Protein AF-I7CHX4-F1 (afdb_monomer)

Mean predicted aligned error: 3.87 Å

Solvent-accessible surface area (backbone atoms only — not comparable to full-atom values): 4684 Å² total; per-residue (Å²): 134,88,74,86,65,71,47,68,52,77,50,75,43,77,46,58,42,87,91,75,67,44,66,47,87,65,55,59,68,67,58,56,50,42,48,37,68,42,46,42,94,29,44,43,76,56,97,47,72,29,34,41,31,41,49,52,69,79,29,76,49,69,65,62,49,51,56,51,53,54,52,44,53,51,34,53,74,71,89

Nearest PDB structures (foldseek):
  1r8g-assembly1_A  TM=7.904E-01  e=4.299E-02  Escherichia coli
  1tt4-assembly1_B  TM=8.116E-01  e=8.289E-02  Salmonella enterica subsp. enterica serovar Typhimurium str. LT2
  3r4t-assembly1_A  TM=5.353E-01  e=1.815E+00  Mycobacterium marinum M
  4qw2-assembly2_B  TM=3.256E-01  e=1.073E+00  Homo sapiens
  4ova-assembly1_C  TM=2.660E-01  e=2.360E+00  Homo sapiens

pLDDT: mean 92.34, std 8.04, range [60.5, 98.62]

Foldseek 3Di:
DDDQDKDKDKDKDFAADPVPRDRDQADDVVLVVQLCVLQPPQWDDDPGNRMIMGIGDIDRDVVVVVVSVVSSVVSNVVD

Organism: Pseudomonas putida (strain DOT-T1E) (NCBI:txid1196325)

Sequence (79 aa):
MIRPCTFGIEEEYLLVNLGSGQVPATPSPAVIGRCREALGRYFAQEMFRSQIELASPVFTNLHEAREFFQRSRQRLRVA

Secondary structure (DSSP, 8-state):
-PPPPPB--EEEEE---TTT----SS--HHHHHHHHHHHGGGEEE-SSTTEEEEEPPPBSSHHHHHHHHHHHHHHHHT-

InterPro domains:
  IPR006336 Glutamate--cysteine ligase, GCS2 [PF04107] (6-77)
  IPR014746 Glutamine synthetase/guanido kinase, catalytic domain [SSF55931] (4-77)

Structure (mmCIF, N/CA/C/O backbone):
data_AF-I7CHX4-F1
#
_entry.id   AF-I7CHX4-F1
#
loop_
_atom_site.group_PDB
_atom_site.id
_atom_site.type_symbol
_atom_site.label_atom_id
_atom_site.label_alt_id
_atom_site.label_comp_id
_atom_site.label_asym_id
_atom_site.label_entity_id
_atom_site.label_seq_id
_atom_site.pdbx_PDB_ins_code
_atom_site.Cartn_x
_atom_site.Cartn_y
_atom_site.Cartn_z
_atom_site.occupancy
_atom_site.B_iso_or_equiv
_atom_site.auth_seq_id
_atom_site.auth_comp_id
_atom_site.auth_asym_id
_atom_site.auth_atom_id
_atom_site.pdbx_PDB_model_num
ATOM 1 N N . MET A 1 1 ? 17.159 13.246 -28.366 1.00 60.50 1 MET A N 1
ATOM 2 C CA . MET A 1 1 ? 16.624 11.910 -28.016 1.00 60.50 1 MET A CA 1
ATOM 3 C C . MET A 1 1 ? 15.942 12.013 -26.662 1.00 60.50 1 MET A C 1
ATOM 5 O O . MET A 1 1 ? 16.595 12.458 -25.727 1.00 60.50 1 MET A O 1
ATOM 9 N N . ILE A 1 2 ? 14.659 11.660 -26.553 1.00 72.19 2 ILE A N 1
ATOM 10 C CA . ILE A 1 2 ? 13.963 11.587 -25.258 1.00 72.19 2 ILE A CA 1
ATOM 11 C C . ILE A 1 2 ? 14.332 10.240 -24.630 1.00 72.19 2 ILE A C 1
ATOM 13 O O . ILE A 1 2 ? 14.132 9.202 -25.257 1.00 72.19 2 ILE A O 1
ATOM 17 N N . ARG A 1 3 ? 14.917 10.247 -23.428 1.00 76.12 3 ARG A N 1
ATOM 18 C CA . ARG A 1 3 ? 15.124 9.016 -22.655 1.00 76.12 3 ARG A CA 1
ATOM 19 C C . ARG A 1 3 ? 13.813 8.657 -21.948 1.00 76.12 3 ARG A C 1
ATOM 21 O O . ARG A 1 3 ? 13.217 9.559 -21.359 1.00 76.12 3 ARG A O 1
ATOM 28 N N . PRO A 1 4 ? 13.367 7.390 -21.984 1.00 80.38 4 PRO A N 1
ATOM 29 C CA . PRO A 1 4 ? 12.233 6.972 -21.173 1.00 80.38 4 PRO A CA 1
ATOM 30 C C . PRO A 1 4 ? 12.551 7.203 -19.690 1.00 80.38 4 PRO A C 1
ATOM 32 O O . PRO A 1 4 ? 13.626 6.832 -19.217 1.00 80.38 4 PRO A O 1
ATOM 35 N N . CYS A 1 5 ? 11.638 7.873 -18.986 1.00 90.12 5 CYS A N 1
ATOM 36 C CA . CYS A 1 5 ? 11.743 8.119 -17.552 1.00 90.12 5 CYS A CA 1
ATOM 37 C C . CYS A 1 5 ? 11.237 6.892 -16.791 1.00 90.12 5 CYS A C 1
ATOM 39 O O . CYS A 1 5 ? 10.225 6.302 -17.168 1.00 90.12 5 CYS A O 1
ATOM 41 N N . THR A 1 6 ? 11.925 6.532 -15.715 1.00 96.50 6 THR A N 1
ATOM 42 C CA . THR A 1 6 ? 11.438 5.553 -14.745 1.00 96.50 6 THR A CA 1
ATOM 43 C C . THR A 1 6 ? 10.809 6.265 -13.558 1.00 96.50 6 THR A C 1
ATOM 45 O O . THR A 1 6 ? 11.286 7.330 -13.169 1.00 96.50 6 THR A O 1
ATOM 48 N N . PHE A 1 7 ? 9.783 5.680 -12.949 1.00 97.44 7 PHE A N 1
ATOM 49 C CA . PHE A 1 7 ? 9.068 6.316 -11.840 1.00 97.44 7 PHE A CA 1
ATOM 50 C C . PHE A 1 7 ? 8.543 5.292 -10.831 1.00 97.44 7 PHE A C 1
ATOM 52 O O . PHE A 1 7 ? 8.297 4.144 -11.183 1.00 97.44 7 PHE A O 1
ATOM 59 N N . GLY A 1 8 ? 8.365 5.712 -9.581 1.00 97.50 8 GLY A N 1
ATOM 60 C CA . GLY A 1 8 ? 7.619 4.978 -8.556 1.00 97.50 8 GLY A CA 1
ATOM 61 C C . GLY A 1 8 ? 6.344 5.733 -8.184 1.00 97.50 8 GLY A C 1
ATOM 62 O O . GLY A 1 8 ? 6.186 6.8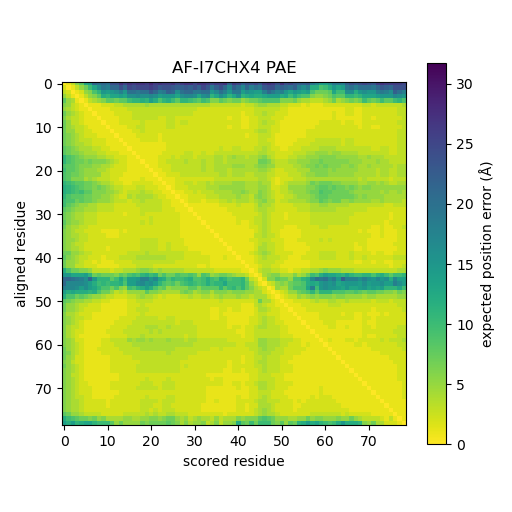99 -8.549 1.00 97.50 8 GLY A O 1
ATOM 63 N N . ILE A 1 9 ? 5.430 5.062 -7.492 1.00 97.50 9 ILE A N 1
ATOM 64 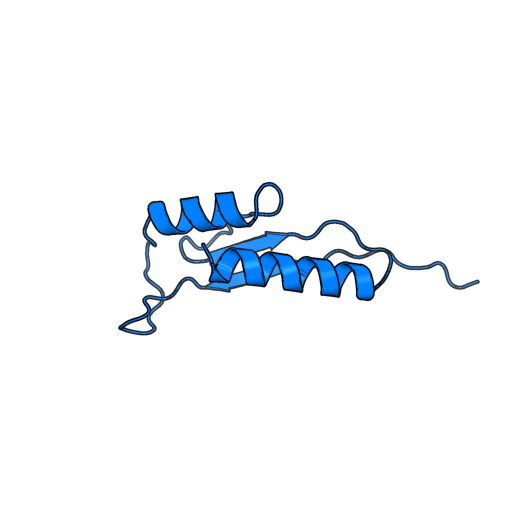C CA . ILE A 1 9 ? 4.201 5.639 -6.948 1.00 97.50 9 ILE A CA 1
ATOM 65 C C . ILE A 1 9 ? 4.018 5.109 -5.525 1.00 97.50 9 ILE A C 1
ATOM 67 O O . ILE A 1 9 ? 4.131 3.905 -5.286 1.00 97.50 9 ILE A O 1
ATOM 71 N N . GLU A 1 10 ? 3.670 6.006 -4.615 1.00 97.19 10 GLU A N 1
ATOM 72 C CA . GLU A 1 10 ? 3.184 5.685 -3.277 1.00 97.19 10 GLU A CA 1
ATOM 73 C C . GLU A 1 10 ? 1.668 5.908 -3.256 1.00 97.19 10 GLU A C 1
ATOM 75 O O . GLU A 1 10 ? 1.164 6.926 -3.739 1.00 97.19 10 GLU A O 1
ATOM 80 N N . GLU A 1 11 ? 0.922 4.913 -2.776 1.00 96.44 11 GLU A N 1
ATOM 81 C CA . GLU A 1 11 ? -0.519 5.028 -2.562 1.00 96.44 11 GLU A CA 1
ATOM 82 C C . GLU A 1 11 ? -0.839 4.859 -1.079 1.00 96.44 11 GLU A C 1
ATOM 84 O O . GLU A 1 11 ? -0.688 3.774 -0.511 1.00 96.44 11 GLU A O 1
ATOM 89 N N . GLU A 1 12 ? -1.298 5.944 -0.467 1.00 94.94 12 GLU A N 1
ATOM 90 C CA . GLU A 1 12 ? -1.609 6.017 0.9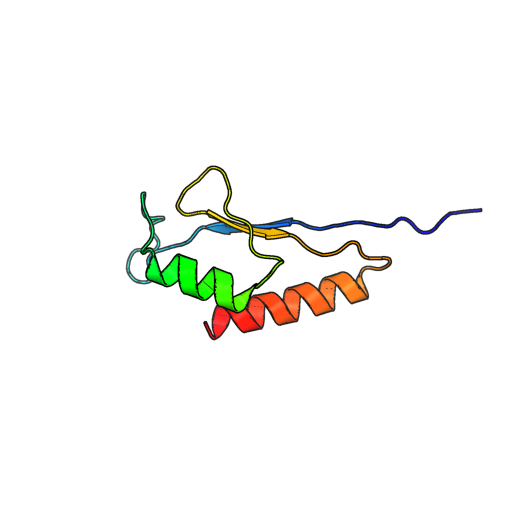55 1.00 94.94 12 GLU A CA 1
ATOM 91 C C . GLU A 1 12 ? -3.099 5.791 1.224 1.00 94.94 12 GLU A C 1
ATOM 93 O O . GLU A 1 12 ? -3.978 6.291 0.518 1.00 94.94 12 GLU A O 1
ATOM 98 N N . TYR A 1 13 ? -3.388 5.075 2.308 1.00 93.50 13 TYR A N 1
ATOM 99 C CA . TYR A 1 13 ? -4.741 4.762 2.742 1.00 93.50 13 TYR A CA 1
ATOM 100 C C . TYR A 1 13 ? -4.926 5.095 4.213 1.00 93.50 13 TYR A C 1
ATOM 102 O O . TYR A 1 13 ? -4.154 4.649 5.061 1.00 93.50 13 TYR A O 1
ATOM 110 N N . LEU A 1 14 ? -6.018 5.789 4.527 1.00 93.50 14 LEU A N 1
ATOM 111 C CA . LEU A 1 14 ? -6.516 5.880 5.894 1.00 93.50 14 LEU A CA 1
ATOM 112 C C . LEU A 1 14 ? -7.368 4.653 6.213 1.00 93.50 14 LEU A C 1
ATOM 114 O O . LEU A 1 14 ? -8.324 4.331 5.504 1.00 93.50 14 LEU A O 1
ATOM 118 N N . LEU A 1 15 ? -7.045 3.988 7.315 1.00 92.62 15 LEU A N 1
ATOM 119 C CA . LEU A 1 15 ? -7.881 2.944 7.883 1.00 92.62 15 LEU A CA 1
ATOM 120 C C . LEU A 1 15 ? -9.078 3.595 8.571 1.00 92.62 15 LEU A C 1
ATOM 122 O O . LEU A 1 15 ? -8.914 4.460 9.429 1.00 92.62 15 LEU A O 1
ATOM 126 N N . VAL A 1 16 ? -10.281 3.155 8.215 1.00 93.50 16 VAL A N 1
ATOM 127 C CA . VAL A 1 16 ? -11.535 3.680 8.765 1.00 93.50 16 VAL A CA 1
ATOM 128 C C . VAL A 1 16 ? -12.357 2.567 9.396 1.00 93.50 16 VAL A C 1
ATOM 130 O O . VAL A 1 16 ? -12.371 1.428 8.926 1.00 93.50 16 VAL A O 1
ATOM 133 N N . ASN A 1 17 ? -13.073 2.890 10.469 1.00 92.75 17 ASN A N 1
ATOM 134 C CA . ASN A 1 17 ? -14.100 2.005 10.998 1.00 92.75 17 ASN A CA 1
ATOM 135 C C . ASN A 1 17 ? -15.299 1.993 10.037 1.00 92.75 17 ASN A C 1
ATOM 137 O O . ASN A 1 17 ? -15.872 3.042 9.761 1.00 92.75 17 ASN A O 1
ATOM 141 N N . LEU A 1 18 ? -15.707 0.817 9.554 1.00 91.19 18 LEU A N 1
ATOM 142 C CA . LEU A 1 18 ? -16.787 0.702 8.563 1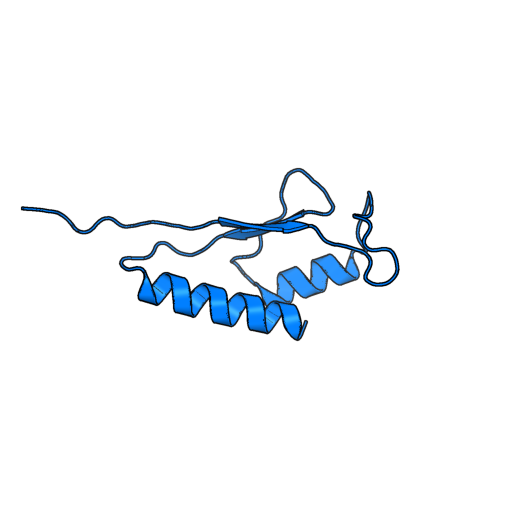.00 91.19 18 LEU A CA 1
ATOM 143 C C . LEU A 1 18 ? -18.158 1.162 9.078 1.00 91.19 18 LEU A C 1
ATOM 145 O O . LEU A 1 18 ? -18.968 1.639 8.292 1.00 91.19 18 LEU A O 1
ATOM 149 N N . GLY A 1 19 ? -18.428 1.014 10.377 1.00 94.69 19 GLY A N 1
ATOM 150 C CA . GLY A 1 19 ? -19.706 1.406 10.971 1.00 94.69 19 GLY A CA 1
ATOM 151 C C . GLY A 1 19 ? -19.821 2.911 11.212 1.00 94.69 19 GLY A C 1
ATOM 152 O O . GLY A 1 19 ? -20.901 3.469 11.053 1.00 94.69 19 GLY A O 1
ATOM 153 N N . SER A 1 20 ? -18.723 3.574 11.591 1.00 94.38 20 SER A N 1
ATOM 154 C CA . SER A 1 20 ? -18.727 5.002 11.947 1.00 94.38 20 SER A CA 1
ATOM 155 C C . SER A 1 20 ? -18.087 5.929 10.911 1.00 94.38 20 SER A C 1
ATOM 157 O O . SER A 1 20 ? -18.229 7.146 11.018 1.00 94.38 20 SER A O 1
ATOM 159 N N . GLY A 1 21 ? -17.334 5.390 9.949 1.00 93.62 21 GLY A N 1
ATOM 160 C CA . GLY A 1 21 ? -16.531 6.152 8.986 1.00 93.62 21 GLY A CA 1
ATOM 161 C C . GLY A 1 21 ? -15.330 6.886 9.596 1.00 93.62 21 GLY A C 1
ATOM 162 O O . GLY A 1 21 ? -14.615 7.584 8.884 1.00 93.62 21 GLY A O 1
ATOM 163 N N . GLN A 1 22 ? -15.097 6.754 10.904 1.00 94.88 22 GLN A N 1
ATOM 164 C CA . GLN A 1 22 ? -14.038 7.477 11.605 1.00 94.88 22 GLN A CA 1
ATOM 165 C C . GLN A 1 22 ? -12.681 6.797 11.432 1.00 94.88 22 GLN A C 1
ATOM 167 O O . GLN A 1 22 ? -12.580 5.567 11.449 1.00 94.88 22 GLN A O 1
ATOM 172 N N . VAL A 1 23 ? -11.627 7.609 11.352 1.00 93.62 23 VAL A N 1
ATOM 173 C CA . VAL A 1 23 ? -10.240 7.141 11.433 1.00 93.62 23 VAL A CA 1
ATOM 174 C C . VAL A 1 23 ? -9.916 6.898 12.912 1.00 93.62 23 VAL A C 1
ATOM 176 O O . VAL A 1 23 ? -9.934 7.848 13.698 1.00 93.62 23 VAL A O 1
ATOM 179 N N . PRO A 1 24 ? -9.646 5.655 13.345 1.00 90.62 24 PRO A N 1
ATOM 180 C CA . PRO A 1 24 ? -9.295 5.402 14.734 1.00 90.62 24 PRO A CA 1
ATOM 181 C C . PRO A 1 24 ? -7.932 6.033 15.046 1.00 90.62 24 PRO A C 1
ATOM 183 O O . PRO A 1 24 ? -7.061 6.080 14.188 1.00 90.62 24 PRO A O 1
ATOM 186 N N . ALA A 1 25 ? -7.688 6.473 16.281 1.00 88.19 25 ALA A N 1
ATOM 187 C CA . ALA A 1 25 ? -6.354 6.951 16.677 1.00 88.19 25 ALA A CA 1
ATOM 188 C C . ALA A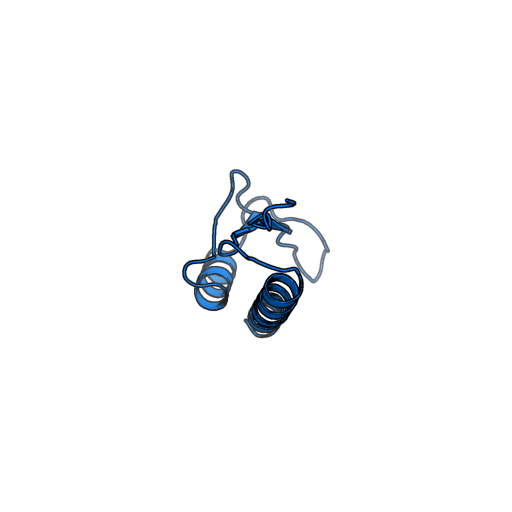 1 25 ? -5.313 5.813 16.738 1.00 88.19 25 ALA A C 1
ATOM 190 O O . ALA A 1 25 ? -4.105 6.032 16.666 1.00 88.19 25 ALA A O 1
ATOM 191 N N . THR A 1 26 ? -5.771 4.574 16.920 1.00 88.62 26 THR A N 1
ATOM 192 C CA . THR A 1 26 ? -4.942 3.366 16.890 1.00 88.62 26 THR A CA 1
ATOM 193 C C . THR A 1 26 ? -5.754 2.255 16.227 1.00 88.62 26 THR A C 1
ATOM 195 O O . THR A 1 26 ? -6.788 1.866 16.776 1.00 88.62 26 THR A O 1
ATOM 198 N N . PRO A 1 27 ? -5.348 1.763 15.045 1.00 88.50 27 PRO A N 1
ATOM 199 C CA . PRO A 1 27 ? -6.066 0.689 14.380 1.00 88.50 27 PRO A CA 1
ATOM 200 C C . PRO A 1 27 ? -5.777 -0.642 15.075 1.00 88.50 27 PRO A C 1
ATOM 202 O O . PRO A 1 27 ? -4.781 -0.800 15.785 1.00 88.50 27 PRO A O 1
ATOM 205 N N . SER A 1 28 ? -6.642 -1.627 14.842 1.00 90.00 28 SER A N 1
ATOM 206 C CA . SER A 1 28 ? -6.398 -2.984 15.325 1.00 90.00 28 SER A CA 1
ATOM 207 C C . SER A 1 28 ? -5.100 -3.541 14.716 1.00 90.00 28 SER A C 1
ATOM 209 O O . SER A 1 28 ? -4.961 -3.519 13.488 1.00 90.00 28 SER A O 1
ATOM 211 N N . PRO A 1 29 ? -4.182 -4.110 15.524 1.00 91.19 29 PRO A N 1
ATOM 212 C CA . PRO A 1 29 ? -2.990 -4.785 15.012 1.00 91.19 29 PRO A CA 1
ATOM 213 C C . PRO A 1 29 ? -3.313 -5.897 14.008 1.00 91.19 29 PRO A C 1
ATOM 215 O O . PRO A 1 29 ? -2.537 -6.130 13.085 1.00 91.19 29 PRO A O 1
AT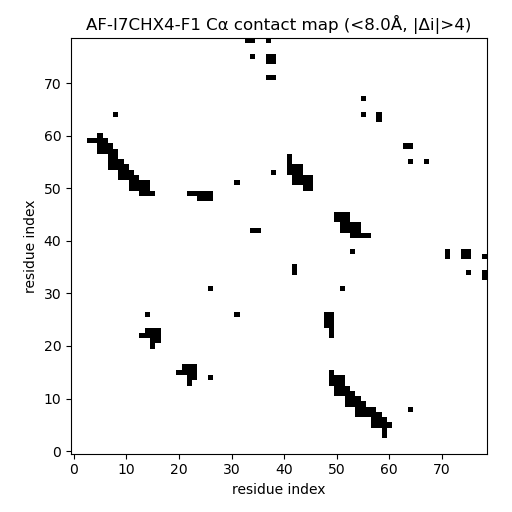OM 218 N N . ALA A 1 30 ? -4.477 -6.544 14.143 1.00 93.00 30 ALA A N 1
ATOM 219 C CA . ALA A 1 30 ? -4.926 -7.566 13.204 1.00 93.00 30 ALA A CA 1
ATOM 220 C C . ALA A 1 30 ? -5.179 -6.984 11.804 1.00 93.00 30 ALA A C 1
ATOM 222 O O . ALA A 1 30 ? -4.754 -7.574 10.818 1.00 93.00 30 ALA A O 1
ATOM 223 N N . VAL A 1 31 ? -5.803 -5.803 11.706 1.00 92.25 31 VAL A N 1
ATOM 224 C CA . VAL A 1 31 ? -6.046 -5.133 10.414 1.00 92.25 31 VAL A CA 1
ATOM 225 C C . VAL A 1 31 ? -4.719 -4.782 9.745 1.00 92.25 31 VAL A C 1
ATOM 227 O O . VAL A 1 31 ? -4.513 -5.113 8.582 1.00 92.25 31 VAL A O 1
ATOM 230 N N . ILE A 1 32 ? -3.780 -4.206 10.502 1.00 92.56 32 ILE A N 1
ATOM 231 C CA . ILE A 1 32 ? -2.432 -3.898 10.003 1.00 92.56 32 ILE A CA 1
ATOM 232 C C . ILE A 1 32 ? -1.713 -5.167 9.527 1.00 92.56 32 ILE A C 1
ATOM 234 O O . ILE A 1 32 ? -1.116 -5.167 8.451 1.00 92.56 32 ILE A O 1
ATOM 238 N N . GLY A 1 33 ? -1.792 -6.257 10.297 1.00 94.06 33 GLY A N 1
ATOM 239 C CA . GLY A 1 33 ? -1.211 -7.549 9.931 1.00 94.06 33 GLY A CA 1
ATOM 240 C C . GLY A 1 33 ? -1.753 -8.074 8.601 1.00 94.06 33 GLY A C 1
ATOM 241 O O . GLY A 1 33 ? -0.973 -8.441 7.724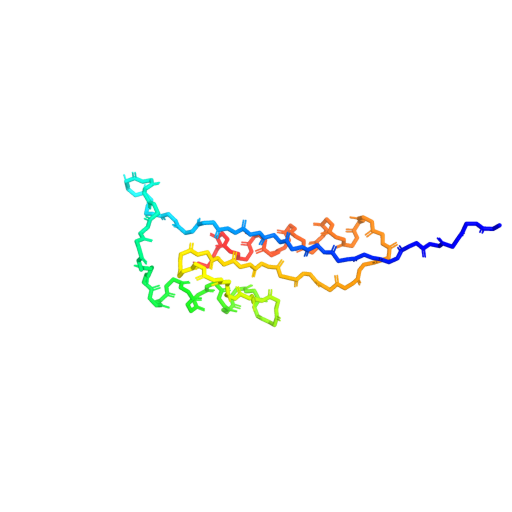 1.00 94.06 33 GLY A O 1
ATOM 242 N N . ARG A 1 34 ? -3.073 -8.010 8.399 1.00 95.62 34 ARG A N 1
ATOM 243 C CA . ARG A 1 34 ? -3.704 -8.449 7.147 1.00 95.62 34 ARG A CA 1
ATOM 244 C C . ARG A 1 34 ? -3.342 -7.568 5.958 1.00 95.62 34 ARG A C 1
ATOM 246 O O . ARG A 1 34 ? -3.065 -8.096 4.885 1.00 95.62 34 ARG A O 1
ATOM 253 N N . CYS A 1 35 ? -3.253 -6.250 6.137 1.00 95.25 35 CYS A N 1
ATOM 254 C CA . CYS A 1 35 ? -2.752 -5.355 5.091 1.00 95.25 35 CYS A CA 1
ATOM 255 C C . CYS A 1 35 ? -1.295 -5.676 4.722 1.00 95.25 35 CYS A C 1
ATOM 257 O O . CYS A 1 35 ? -0.949 -5.710 3.541 1.00 95.25 35 CYS A O 1
ATOM 259 N N . ARG A 1 36 ? -0.449 -5.976 5.715 1.00 95.38 36 ARG A N 1
ATOM 260 C CA . ARG A 1 36 ? 0.946 -6.375 5.493 1.00 95.38 36 ARG A CA 1
ATOM 261 C C . ARG A 1 36 ? 1.056 -7.692 4.733 1.00 95.38 36 ARG A C 1
ATOM 263 O O . ARG A 1 36 ? 1.844 -7.775 3.798 1.00 95.38 36 ARG A O 1
ATOM 270 N N . GLU A 1 37 ? 0.258 -8.699 5.071 1.00 96.94 37 GLU A N 1
ATOM 271 C CA . GLU A 1 37 ? 0.197 -9.957 4.309 1.00 96.94 37 GLU A CA 1
ATOM 272 C C . GLU A 1 37 ? -0.309 -9.729 2.875 1.00 96.94 37 GLU A C 1
ATOM 274 O O . GLU A 1 37 ? 0.243 -10.258 1.903 1.00 96.94 37 GLU A O 1
ATOM 279 N N . ALA A 1 38 ? -1.331 -8.885 2.724 1.00 97.00 38 ALA A N 1
ATOM 280 C CA . ALA A 1 38 ? -1.947 -8.576 1.441 1.00 97.00 38 ALA A CA 1
ATOM 281 C C . ALA A 1 3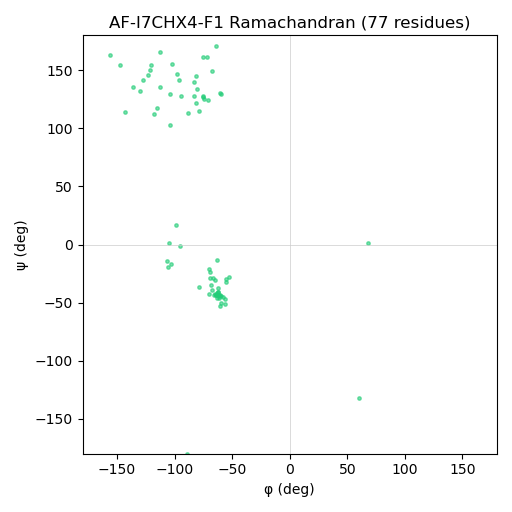8 ? -1.049 -7.756 0.508 1.00 97.00 38 ALA A C 1
ATOM 283 O O . ALA A 1 38 ? -1.184 -7.885 -0.703 1.00 97.00 38 ALA A O 1
ATOM 284 N N . LEU A 1 39 ? -0.135 -6.934 1.021 1.00 96.56 39 LEU A N 1
ATOM 285 C CA . LEU A 1 39 ? 0.764 -6.111 0.200 1.00 96.56 39 LEU A CA 1
ATOM 286 C C . LEU A 1 39 ? 2.206 -6.649 0.170 1.00 96.56 39 LEU A C 1
ATOM 288 O O . LEU A 1 39 ? 2.959 -6.380 -0.768 1.00 96.56 39 LEU A O 1
ATOM 292 N N . GLY A 1 40 ? 2.580 -7.491 1.133 1.00 96.38 40 GLY A N 1
ATOM 293 C CA . GLY A 1 40 ? 3.896 -8.113 1.234 1.00 96.38 40 GLY A CA 1
ATOM 294 C C . GLY A 1 40 ? 5.013 -7.078 1.367 1.00 96.38 40 GLY A C 1
ATOM 295 O O . GLY A 1 40 ? 4.924 -6.142 2.155 1.00 96.38 40 GLY A O 1
ATOM 296 N N . ARG A 1 41 ? 6.070 -7.233 0.561 1.00 96.31 41 ARG A N 1
ATOM 297 C CA . ARG A 1 41 ? 7.247 -6.341 0.559 1.00 96.31 41 ARG A CA 1
ATOM 298 C C . ARG A 1 41 ? 6.961 -4.887 0.163 1.00 96.31 41 ARG A C 1
ATOM 300 O O . ARG A 1 41 ? 7.853 -4.063 0.297 1.00 96.31 41 ARG A O 1
ATOM 307 N N . TYR A 1 42 ? 5.782 -4.611 -0.390 1.00 97.12 42 TYR A N 1
ATOM 308 C CA . TYR A 1 42 ? 5.368 -3.275 -0.824 1.00 97.12 42 TYR A CA 1
ATOM 309 C C . TYR A 1 42 ? 4.540 -2.549 0.243 1.00 97.12 42 TYR A C 1
ATOM 311 O O . TYR A 1 42 ? 4.110 -1.424 0.023 1.00 97.12 42 TYR A O 1
ATOM 319 N N . PHE A 1 43 ? 4.291 -3.202 1.383 1.00 96.12 43 PHE A N 1
ATOM 320 C CA . PHE A 1 43 ? 3.669 -2.581 2.542 1.00 96.12 43 PHE A CA 1
ATOM 321 C C . PHE A 1 43 ? 4.671 -1.671 3.257 1.00 96.12 43 PHE A C 1
ATOM 323 O O . PHE A 1 43 ? 5.708 -2.149 3.727 1.00 96.12 43 PHE A O 1
ATOM 330 N N . ALA A 1 44 ? 4.299 -0.412 3.444 1.00 90.25 44 ALA A N 1
ATOM 331 C CA . ALA A 1 44 ? 4.953 0.509 4.359 1.00 90.25 44 ALA A CA 1
ATOM 332 C C . ALA A 1 44 ? 3.945 1.022 5.402 1.00 90.25 44 ALA A C 1
ATOM 334 O O . ALA A 1 44 ? 2.734 1.072 5.173 1.00 90.25 44 ALA A O 1
ATOM 335 N N . GLN A 1 45 ? 4.453 1.333 6.594 1.00 77.56 45 GLN A N 1
ATOM 336 C CA . GLN A 1 45 ? 3.676 1.967 7.654 1.00 77.56 45 GLN A CA 1
ATOM 337 C C . GLN A 1 45 ? 4.277 3.345 7.896 1.00 77.56 45 GLN A C 1
ATOM 339 O O . GLN A 1 45 ? 5.444 3.438 8.271 1.00 77.56 45 GLN A O 1
ATOM 344 N N . GLU A 1 46 ? 3.473 4.375 7.661 1.00 68.94 46 GLU A N 1
ATOM 345 C CA . GLU A 1 46 ? 3.886 5.773 7.759 1.00 68.94 46 GLU A CA 1
ATOM 346 C C . GLU A 1 46 ? 3.689 6.345 9.176 1.00 68.94 46 GLU A C 1
ATOM 348 O O . GLU A 1 46 ? 3.248 5.660 10.109 1.00 68.94 46 GLU A O 1
ATOM 353 N N . MET A 1 47 ? 4.043 7.622 9.343 1.00 64.94 47 MET A N 1
ATOM 354 C CA . MET A 1 47 ? 4.093 8.380 10.593 1.00 64.94 47 MET A CA 1
ATOM 355 C C . MET A 1 47 ? 2.778 8.332 11.395 1.00 64.94 47 MET A C 1
ATOM 357 O O . MET A 1 47 ? 2.799 8.401 12.629 1.00 64.94 47 MET A O 1
ATOM 361 N N . PHE A 1 48 ? 1.630 8.159 10.727 1.00 70.38 48 PHE A N 1
ATOM 362 C CA . PHE A 1 48 ? 0.326 7.989 11.369 1.00 70.38 48 PHE A CA 1
ATOM 363 C C . PHE A 1 48 ? -0.044 6.515 11.541 1.00 70.38 48 PHE A C 1
ATOM 365 O O . PHE A 1 48 ? -0.124 5.749 10.587 1.00 70.38 48 PHE A O 1
ATOM 372 N N . ARG A 1 49 ? -0.397 6.122 12.773 1.00 80.56 49 ARG A N 1
ATOM 373 C CA . ARG A 1 49 ? -0.744 4.726 13.106 1.00 80.56 49 ARG A CA 1
ATOM 374 C C . ARG A 1 49 ? -1.864 4.139 12.248 1.00 80.56 49 ARG A C 1
ATOM 376 O O . ARG A 1 49 ? -1.847 2.937 12.021 1.00 80.56 49 ARG A O 1
ATOM 383 N N . SER A 1 50 ? -2.819 4.962 11.817 1.00 89.94 50 SER A N 1
ATOM 384 C CA . SER A 1 50 ? -3.977 4.558 11.003 1.00 89.94 50 SER A CA 1
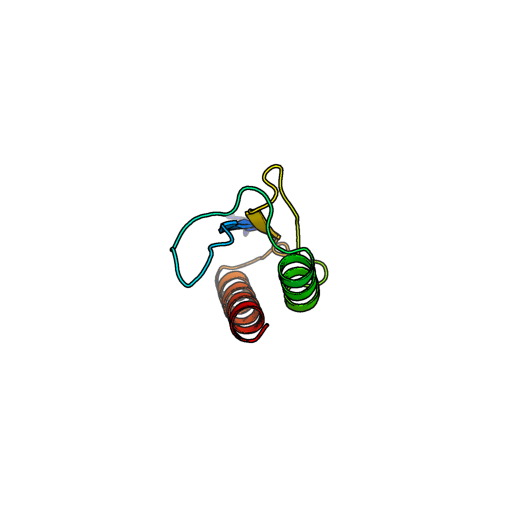ATOM 385 C C . SER A 1 50 ? -3.799 4.824 9.517 1.00 89.94 50 SER A C 1
ATOM 387 O O . SER A 1 50 ? -4.781 4.823 8.780 1.00 89.94 50 SER A O 1
ATOM 389 N N . GLN A 1 51 ? -2.566 5.051 9.083 1.00 93.00 51 GLN A N 1
ATOM 390 C CA . GLN A 1 51 ? -2.219 5.163 7.685 1.00 93.00 51 GLN A CA 1
ATOM 391 C C . GLN A 1 51 ? -1.352 3.973 7.288 1.00 93.00 51 GLN A C 1
ATOM 393 O O . GLN A 1 51 ? -0.448 3.563 8.018 1.00 93.00 51 GLN A O 1
ATOM 398 N N . ILE A 1 52 ? -1.663 3.399 6.135 1.00 93.56 52 ILE A N 1
ATOM 399 C CA . ILE A 1 52 ? -0.809 2.415 5.479 1.00 93.56 52 ILE A CA 1
ATOM 400 C C . ILE A 1 52 ? -0.440 2.941 4.103 1.00 93.56 52 ILE A C 1
ATOM 402 O O . ILE A 1 52 ? -1.199 3.702 3.501 1.00 93.56 52 ILE A O 1
ATOM 406 N N . GLU A 1 53 ? 0.690 2.484 3.596 1.00 95.94 53 GLU A N 1
ATOM 407 C CA . GLU A 1 53 ? 1.184 2.864 2.286 1.00 95.94 53 GLU A CA 1
ATOM 408 C C . GLU A 1 53 ? 1.508 1.620 1.461 1.00 95.94 53 GLU A C 1
ATOM 410 O O . GLU A 1 53 ? 2.006 0.602 1.959 1.00 95.94 53 GLU A O 1
ATOM 415 N N . LEU A 1 54 ? 1.196 1.719 0.175 1.00 96.94 54 LEU A N 1
ATOM 416 C CA . LEU A 1 54 ? 1.672 0.826 -0.860 1.00 96.94 54 LEU A CA 1
ATOM 417 C C . LEU A 1 54 ? 2.770 1.527 -1.670 1.00 96.94 54 LEU A C 1
ATOM 419 O O . LEU A 1 54 ? 2.467 2.325 -2.556 1.00 96.94 54 LEU A O 1
ATOM 423 N N . ALA A 1 55 ? 4.025 1.170 -1.406 1.00 97.25 55 ALA A N 1
ATOM 424 C CA . ALA A 1 55 ? 5.183 1.664 -2.145 1.00 97.25 55 ALA A CA 1
ATOM 425 C C . ALA A 1 55 ? 5.458 0.763 -3.357 1.00 97.25 55 ALA A C 1
ATOM 427 O O . ALA A 1 55 ? 5.794 -0.419 -3.218 1.00 97.25 55 ALA A O 1
ATOM 428 N N . SER A 1 56 ? 5.283 1.288 -4.568 1.00 98.00 56 SER A N 1
ATOM 429 C CA . SER A 1 56 ? 5.427 0.499 -5.791 1.00 98.00 56 SER A CA 1
ATOM 430 C C . SER A 1 56 ? 6.885 0.125 -6.103 1.00 98.00 56 SER A C 1
ATOM 432 O O . SER A 1 56 ? 7.821 0.780 -5.643 1.00 98.00 56 SER A O 1
ATOM 434 N N . PRO A 1 57 ? 7.135 -0.886 -6.958 1.00 97.94 57 PRO A N 1
ATOM 435 C CA . PRO A 1 57 ? 8.420 -0.969 -7.646 1.00 97.94 57 PRO A CA 1
ATOM 436 C C . PRO A 1 57 ? 8.604 0.232 -8.592 1.00 97.94 57 PRO A C 1
ATOM 438 O O . PRO A 1 57 ? 7.669 0.987 -8.863 1.00 97.94 57 PRO A O 1
ATOM 441 N N . VAL A 1 58 ? 9.812 0.378 -9.132 1.00 97.88 58 VAL A N 1
ATOM 442 C CA . VAL A 1 58 ? 10.087 1.337 -10.205 1.00 97.88 58 VAL A CA 1
ATOM 443 C C . VAL A 1 58 ? 9.519 0.803 -11.523 1.00 97.88 58 VAL A C 1
ATOM 445 O O . VAL A 1 58 ? 9.825 -0.320 -11.922 1.00 97.88 58 VAL A O 1
ATOM 448 N N . PHE A 1 59 ? 8.720 1.619 -12.197 1.00 97.69 59 PHE A N 1
ATOM 449 C CA . PHE A 1 59 ? 8.077 1.333 -13.472 1.00 97.69 59 PHE A CA 1
ATOM 450 C C . PHE A 1 59 ? 8.784 2.019 -14.636 1.00 97.69 59 PHE A C 1
ATOM 452 O O . PHE A 1 59 ? 9.411 3.070 -14.483 1.00 97.69 59 PHE A O 1
ATOM 459 N N . THR A 1 60 ? 8.619 1.445 -15.823 1.00 96.69 60 THR A N 1
ATOM 460 C CA . THR A 1 60 ? 9.082 2.015 -17.098 1.00 96.69 60 THR A CA 1
ATOM 461 C C . THR A 1 60 ? 7.945 2.630 -17.913 1.00 96.69 60 THR A C 1
ATOM 463 O O . THR A 1 60 ? 8.187 3.393 -18.848 1.00 96.69 60 THR A O 1
ATOM 466 N N . ASN A 1 61 ? 6.695 2.295 -17.577 1.00 94.75 61 ASN A N 1
ATOM 467 C CA . ASN A 1 61 ? 5.497 2.767 -18.262 1.00 94.75 61 ASN A CA 1
ATOM 468 C C . ASN A 1 61 ? 4.257 2.714 -17.349 1.00 94.75 61 ASN A C 1
ATOM 470 O O . ASN A 1 61 ? 4.223 2.029 -16.328 1.00 94.75 61 ASN A O 1
ATOM 474 N N . LEU A 1 62 ? 3.201 3.428 -17.743 1.00 96.31 62 LEU A N 1
ATOM 475 C CA . LEU A 1 62 ? 1.963 3.533 -16.961 1.00 96.31 62 LEU A CA 1
ATOM 476 C C . LEU A 1 62 ? 1.136 2.237 -16.913 1.00 96.31 62 LEU A C 1
ATOM 478 O O . LEU A 1 62 ? 0.319 2.079 -16.006 1.00 96.31 62 LEU A O 1
ATOM 482 N N . HIS A 1 63 ? 1.318 1.314 -17.862 1.00 97.50 63 HIS A N 1
ATOM 483 C CA . HIS A 1 63 ? 0.587 0.046 -17.867 1.00 97.50 63 HIS A CA 1
ATOM 484 C C . HIS A 1 63 ? 1.059 -0.863 -16.725 1.00 97.50 63 HIS A C 1
ATOM 486 O O . HIS A 1 63 ? 0.229 -1.427 -16.016 1.00 97.50 63 HIS A O 1
ATOM 492 N N . GLU A 1 64 ? 2.373 -0.945 -16.490 1.00 97.88 64 GLU A N 1
ATOM 493 C CA . GLU A 1 64 ? 2.942 -1.650 -15.330 1.00 97.88 64 GLU A CA 1
ATOM 494 C C . GLU A 1 64 ? 2.375 -1.111 -14.013 1.00 97.88 64 GLU A C 1
ATOM 496 O O . GLU A 1 64 ? 1.921 -1.887 -13.170 1.00 97.88 64 GLU A O 1
ATOM 501 N N . ALA A 1 65 ? 2.332 0.218 -13.873 1.00 98.12 65 ALA A N 1
ATOM 502 C CA . ALA A 1 65 ? 1.767 0.868 -12.699 1.00 98.12 65 ALA A CA 1
ATOM 503 C C . ALA A 1 65 ? 0.289 0.501 -12.512 1.00 98.12 65 ALA A C 1
ATOM 505 O O . ALA A 1 65 ? -0.117 0.048 -11.441 1.00 98.12 65 ALA A O 1
ATOM 506 N N . ARG A 1 66 ? -0.522 0.634 -13.568 1.00 98.38 66 ARG A N 1
ATOM 507 C CA . ARG A 1 66 ? -1.954 0.313 -13.526 1.00 98.38 66 ARG A CA 1
ATOM 508 C C . ARG A 1 66 ? -2.205 -1.123 -13.068 1.00 98.38 66 ARG A C 1
ATOM 510 O O . ARG A 1 66 ? -2.988 -1.332 -12.142 1.00 98.38 66 ARG A O 1
ATOM 517 N N . GLU A 1 67 ? -1.537 -2.084 -13.695 1.00 98.62 67 GLU A N 1
ATOM 518 C CA . GLU A 1 67 ? -1.673 -3.507 -13.379 1.00 98.62 67 GLU A CA 1
ATOM 519 C C . GLU A 1 67 ? -1.280 -3.809 -11.930 1.00 98.62 67 GLU A C 1
ATOM 521 O O . GLU A 1 67 ? -1.985 -4.541 -11.230 1.00 98.62 67 GLU A O 1
ATOM 526 N N . PHE A 1 68 ? -0.178 -3.219 -11.460 1.00 98.62 68 PHE A N 1
ATOM 527 C CA . PHE A 1 68 ? 0.289 -3.378 -10.088 1.00 98.62 68 PHE A CA 1
ATOM 528 C C . PHE A 1 68 ? -0.752 -2.880 -9.077 1.00 98.62 68 PHE A C 1
ATOM 530 O O . PHE A 1 68 ? -1.173 -3.637 -8.200 1.00 98.62 68 PHE A O 1
ATOM 537 N N . PHE A 1 69 ? -1.229 -1.641 -9.223 1.00 98.44 69 PHE A N 1
ATOM 538 C CA . PHE A 1 69 ? -2.176 -1.056 -8.270 1.00 98.44 69 PHE A CA 1
ATOM 539 C C . PHE A 1 69 ? -3.551 -1.722 -8.308 1.00 98.44 69 PHE A C 1
ATOM 541 O O . PHE A 1 69 ? -4.174 -1.897 -7.261 1.00 98.44 69 PHE A O 1
ATOM 548 N N . GLN A 1 70 ? -4.028 -2.162 -9.476 1.00 98.38 70 GLN A N 1
ATOM 549 C CA . GLN A 1 70 ? -5.282 -2.916 -9.563 1.00 98.38 70 GLN A CA 1
ATOM 550 C C . GLN A 1 70 ? -5.213 -4.227 -8.772 1.00 98.38 70 GLN A C 1
ATOM 552 O O . GLN A 1 70 ? -6.118 -4.512 -7.984 1.00 98.38 70 GLN A O 1
ATOM 557 N N . ARG A 1 71 ? -4.123 -4.991 -8.916 1.00 98.25 71 ARG A N 1
ATOM 558 C CA . ARG A 1 71 ? -3.926 -6.240 -8.164 1.00 98.25 71 ARG A CA 1
ATOM 559 C C . ARG A 1 71 ? -3.772 -5.984 -6.671 1.00 98.25 71 ARG A C 1
ATOM 561 O O . ARG A 1 71 ? -4.386 -6.687 -5.872 1.00 98.25 71 ARG A O 1
ATOM 568 N N . SER A 1 72 ? -2.995 -4.979 -6.280 1.00 98.12 72 SER A N 1
ATOM 569 C CA . SER A 1 72 ? -2.786 -4.650 -4.866 1.00 98.12 72 SER A CA 1
ATOM 570 C C . SER A 1 72 ? -4.081 -4.203 -4.179 1.00 98.12 72 SER A C 1
ATOM 572 O O . SER A 1 72 ? -4.416 -4.717 -3.113 1.00 98.12 72 SER A O 1
ATOM 574 N N . ARG A 1 73 ? -4.886 -3.351 -4.829 1.00 97.88 73 ARG A N 1
ATOM 575 C CA . ARG A 1 73 ? -6.223 -2.968 -4.341 1.00 97.88 73 ARG A CA 1
ATOM 576 C C . ARG A 1 73 ? -7.166 -4.164 -4.249 1.00 97.88 73 ARG A C 1
ATOM 578 O O . ARG A 1 73 ? -7.917 -4.278 -3.285 1.00 97.88 73 ARG A O 1
ATOM 585 N N . GLN A 1 74 ? -7.134 -5.072 -5.227 1.00 98.06 74 GLN A N 1
ATOM 586 C CA . GLN A 1 74 ? -7.928 -6.299 -5.168 1.00 98.06 74 GLN A CA 1
ATOM 587 C C . GLN A 1 74 ? -7.531 -7.160 -3.964 1.00 98.06 74 GLN A C 1
ATOM 589 O O . GLN A 1 74 ? -8.415 -7.631 -3.254 1.00 98.06 74 GLN A O 1
ATOM 594 N N . ARG A 1 75 ? -6.227 -7.321 -3.701 1.00 97.50 75 ARG A N 1
ATOM 595 C CA . ARG A 1 75 ? -5.717 -8.060 -2.536 1.00 97.50 75 ARG A CA 1
ATOM 596 C C . ARG A 1 75 ? -6.167 -7.425 -1.222 1.00 97.50 75 ARG A C 1
ATOM 598 O O . ARG A 1 75 ? -6.630 -8.153 -0.358 1.00 97.50 75 ARG A O 1
ATOM 605 N N . LEU A 1 76 ? -6.119 -6.096 -1.097 1.00 95.56 76 LEU A N 1
ATOM 606 C CA . LEU A 1 76 ? -6.636 -5.389 0.085 1.00 95.56 76 LEU A CA 1
ATOM 607 C C . LEU A 1 76 ? -8.146 -5.574 0.281 1.00 95.56 76 LEU A C 1
ATOM 609 O O . LEU A 1 76 ? -8.602 -5.707 1.408 1.00 95.56 76 LEU A O 1
ATOM 613 N N . ARG A 1 77 ? -8.933 -5.612 -0.801 1.00 93.62 77 ARG A N 1
ATOM 614 C CA . ARG A 1 77 ? -10.394 -5.805 -0.719 1.00 93.62 77 ARG A CA 1
ATOM 615 C C . ARG A 1 77 ? -10.807 -7.186 -0.213 1.00 93.62 77 ARG A C 1
ATOM 617 O O . ARG A 1 77 ? -11.905 -7.313 0.317 1.00 93.62 77 ARG A O 1
ATOM 624 N N . VAL A 1 78 ? -9.982 -8.205 -0.450 1.00 90.56 78 VAL A N 1
ATOM 625 C CA . VAL A 1 78 ? -10.242 -9.598 -0.035 1.00 90.56 78 VAL A CA 1
ATOM 626 C C . VAL A 1 78 ? -9.403 -10.025 1.168 1.00 90.56 78 VAL A C 1
ATOM 628 O O . VAL A 1 78 ? -9.472 -11.186 1.575 1.00 90.56 78 VAL A O 1
ATOM 631 N N . ALA A 1 79 ? -8.588 -9.105 1.691 1.00 84.12 79 ALA A N 1
ATOM 632 C CA . ALA A 1 79 ? -7.930 -9.237 2.975 1.00 84.12 79 ALA A CA 1
ATOM 633 C C . ALA A 1 79 ? -8.987 -9.020 4.059 1.00 84.12 79 ALA A C 1
ATOM 635 O O . ALA A 1 79 ? -9.867 -9.898 4.167 1.00 84.12 79 ALA A O 1
#

Radius of gyration: 14.65 Å; Cα contacts (8 Å, |Δi|>4): 96; chains: 1; bounding box: 36×22×45 Å